Protein AF-A0A2N1MJB4-F1 (afdb_monomer)

Foldseek 3Di:
DDDDPDPPDDDDDPVRVVVVVVVVCCVVPVPDDPLVVLLVVLVVCVVVVNDPVRNCVVSVPPDPVCCVPRRVVSNVVVCVVVVVVVVVVVVVVVVVVVVVVVVVVVVD

Structure (mmCIF, N/CA/C/O backbone):
data_AF-A0A2N1MJB4-F1
#
_entry.id   AF-A0A2N1MJB4-F1
#
loop_
_atom_site.group_PDB
_atom_site.id
_atom_site.type_symbol
_atom_site.label_atom_id
_atom_site.label_alt_id
_atom_site.label_comp_id
_atom_site.label_asym_id
_atom_site.label_entity_id
_atom_site.label_seq_id
_atom_site.pdbx_PDB_ins_code
_atom_site.Cartn_x
_atom_site.Cartn_y
_atom_site.Cartn_z
_atom_site.occupancy
_atom_site.B_iso_or_equiv
_atom_site.auth_seq_id
_atom_site.auth_comp_id
_atom_site.auth_asym_id
_atom_site.auth_atom_id
_atom_site.pdbx_PDB_model_num
ATOM 1 N N . MET A 1 1 ? 9.923 5.387 -47.988 1.00 43.38 1 MET A N 1
ATOM 2 C CA . MET A 1 1 ? 10.627 5.551 -46.695 1.00 43.38 1 MET A CA 1
ATOM 3 C C . MET A 1 1 ? 9.587 5.621 -45.589 1.00 43.38 1 MET A C 1
ATOM 5 O O . MET A 1 1 ? 8.921 6.638 -45.467 1.00 43.38 1 MET A O 1
ATOM 9 N N . THR A 1 2 ? 9.395 4.552 -44.822 1.00 53.34 2 THR A N 1
ATOM 10 C CA . THR A 1 2 ? 8.521 4.549 -43.640 1.00 53.34 2 THR A CA 1
ATOM 11 C C . THR A 1 2 ? 9.378 4.803 -42.401 1.00 53.34 2 THR A C 1
ATOM 13 O O . THR A 1 2 ? 10.278 4.030 -42.081 1.00 53.34 2 THR A O 1
ATOM 16 N N . ARG A 1 3 ? 9.156 5.943 -41.737 1.00 57.22 3 ARG A N 1
ATOM 17 C CA . ARG A 1 3 ? 9.846 6.320 -40.496 1.00 57.22 3 ARG A CA 1
ATOM 18 C C . ARG A 1 3 ? 9.343 5.401 -39.377 1.00 57.22 3 ARG A C 1
ATOM 20 O O . ARG A 1 3 ? 8.165 5.437 -39.042 1.00 57.22 3 ARG A O 1
ATOM 27 N N . SER A 1 4 ? 10.224 4.566 -38.833 1.00 62.28 4 SER A N 1
ATOM 28 C CA . SER A 1 4 ? 9.945 3.771 -37.634 1.00 62.28 4 SER A CA 1
ATOM 29 C C . SER A 1 4 ? 9.867 4.710 -36.428 1.00 62.28 4 SER A C 1
ATOM 31 O O . SER A 1 4 ? 10.854 5.369 -36.091 1.00 62.28 4 SER A O 1
ATOM 33 N N . PHE A 1 5 ? 8.690 4.812 -35.808 1.00 62.88 5 PHE A N 1
ATOM 34 C CA . PHE A 1 5 ? 8.525 5.450 -34.505 1.00 62.88 5 PHE A CA 1
ATOM 35 C C . PHE A 1 5 ? 9.134 4.524 -33.454 1.00 62.88 5 PHE A C 1
ATOM 37 O O . PHE A 1 5 ? 8.479 3.626 -32.933 1.00 62.88 5 PHE A O 1
ATOM 44 N N . LYS A 1 6 ? 10.425 4.707 -33.184 1.00 66.88 6 LYS A N 1
ATOM 45 C CA . LYS A 1 6 ? 11.079 4.067 -32.049 1.00 66.88 6 LYS A CA 1
ATOM 46 C C . LYS A 1 6 ? 10.716 4.887 -30.819 1.00 66.88 6 LYS A C 1
ATOM 48 O O . LYS A 1 6 ? 11.082 6.061 -30.755 1.00 66.88 6 LYS A O 1
ATOM 53 N N . GLU A 1 7 ? 9.971 4.301 -29.885 1.00 68.69 7 GLU A N 1
ATOM 54 C CA . GLU A 1 7 ? 9.732 4.958 -28.601 1.00 68.69 7 GLU A CA 1
ATOM 55 C C . GLU A 1 7 ? 11.089 5.343 -27.994 1.00 68.69 7 GLU A C 1
ATOM 57 O O . GLU A 1 7 ? 12.019 4.527 -27.990 1.00 68.69 7 GLU A O 1
ATOM 62 N N . PRO A 1 8 ? 11.251 6.602 -27.558 1.00 71.19 8 PRO A N 1
ATOM 63 C CA . PRO A 1 8 ? 12.562 7.140 -27.212 1.00 71.19 8 PRO A CA 1
ATOM 64 C C . PRO A 1 8 ? 13.176 6.450 -25.987 1.00 71.19 8 PRO A C 1
ATOM 66 O O . PRO A 1 8 ? 14.387 6.545 -25.773 1.00 71.19 8 PRO A O 1
ATOM 69 N N . HIS A 1 9 ? 12.366 5.743 -25.192 1.00 77.44 9 HIS A N 1
ATOM 70 C CA . HIS A 1 9 ? 12.764 5.136 -23.930 1.00 77.44 9 HIS A CA 1
ATOM 71 C C . HIS A 1 9 ? 12.133 3.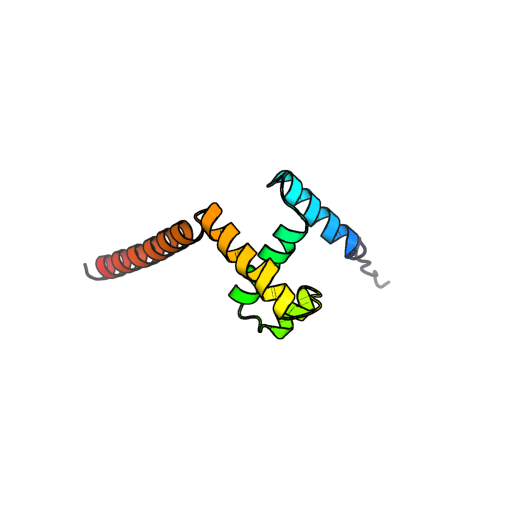752 -23.786 1.00 77.44 9 HIS A C 1
ATOM 73 O O . HIS A 1 9 ? 10.952 3.567 -24.063 1.00 77.44 9 HIS A O 1
ATOM 79 N N . SER A 1 10 ? 12.917 2.781 -23.324 1.00 82.00 10 SER A N 1
ATOM 80 C CA . SER A 1 10 ? 12.389 1.490 -22.887 1.00 82.00 10 SER A CA 1
ATOM 81 C C . SER A 1 10 ? 11.490 1.667 -21.654 1.00 82.00 10 SER A C 1
ATOM 83 O O . SER A 1 10 ? 11.774 2.549 -20.836 1.00 82.00 10 SER A O 1
ATOM 85 N N . PRO A 1 11 ? 10.454 0.825 -21.475 1.00 85.94 11 PRO A N 1
ATOM 86 C CA . PRO A 1 11 ? 9.632 0.838 -20.270 1.00 85.94 11 PRO A CA 1
ATOM 87 C C . PRO A 1 11 ? 10.492 0.779 -19.006 1.00 85.94 11 PRO A C 1
ATOM 89 O O . PRO A 1 11 ? 11.501 0.070 -18.961 1.00 85.94 11 PRO A O 1
ATOM 92 N N . ALA A 1 12 ? 10.093 1.524 -17.974 1.00 89.50 12 ALA A N 1
ATOM 93 C CA . ALA A 1 12 ? 10.768 1.469 -16.685 1.00 89.50 12 ALA A CA 1
ATOM 94 C C . ALA A 1 12 ? 10.708 0.040 -16.128 1.00 89.50 12 ALA A C 1
ATOM 96 O O . ALA A 1 12 ? 9.659 -0.608 -16.163 1.00 89.50 12 ALA A O 1
ATOM 97 N N . SER A 1 13 ? 11.830 -0.449 -15.599 1.00 89.94 13 SER A N 1
ATOM 98 C CA . SER A 1 13 ? 11.844 -1.755 -14.950 1.00 89.94 13 SER A CA 1
ATOM 99 C C . SER A 1 13 ? 11.056 -1.710 -13.639 1.00 89.94 13 SER A C 1
ATOM 101 O O . SER A 1 13 ? 10.881 -0.654 -13.020 1.00 89.94 13 SER A O 1
ATOM 103 N N . MET A 1 14 ? 10.618 -2.883 -13.178 1.00 84.19 14 MET A N 1
ATOM 104 C CA . MET A 1 14 ? 9.981 -3.030 -11.868 1.00 84.19 14 MET A CA 1
ATOM 105 C C . MET A 1 14 ? 10.865 -2.465 -10.745 1.00 84.19 14 MET A C 1
ATOM 107 O O . MET A 1 14 ? 10.360 -1.804 -9.838 1.00 84.19 14 MET A O 1
ATOM 111 N N . ASP A 1 15 ? 12.184 -2.660 -10.835 1.00 84.19 15 ASP A N 1
ATOM 112 C CA . ASP A 1 15 ? 13.151 -2.134 -9.870 1.00 84.19 15 ASP A CA 1
ATOM 113 C C . ASP A 1 15 ? 13.215 -0.606 -9.875 1.00 84.19 15 ASP A C 1
ATOM 115 O O . ASP A 1 15 ? 13.262 0.009 -8.808 1.00 84.19 15 ASP A O 1
ATOM 119 N N . THR A 1 16 ? 13.173 0.019 -11.056 1.00 89.25 16 THR A N 1
ATOM 120 C CA . THR A 1 16 ? 13.146 1.481 -11.187 1.00 89.25 16 THR A CA 1
ATOM 121 C C . THR A 1 16 ? 11.902 2.061 -10.519 1.00 89.25 16 THR A C 1
ATOM 123 O O . THR A 1 16 ? 12.012 2.969 -9.692 1.00 89.25 16 THR A O 1
ATOM 126 N N . ILE A 1 17 ? 10.730 1.489 -10.805 1.00 86.50 17 ILE A N 1
ATOM 127 C CA . ILE A 1 17 ? 9.457 1.927 -10.218 1.00 86.50 17 ILE A CA 1
ATOM 128 C C . ILE A 1 17 ? 9.472 1.727 -8.696 1.00 86.50 17 ILE A C 1
ATOM 130 O O . ILE A 1 17 ? 9.146 2.644 -7.939 1.00 86.50 17 ILE A O 1
ATOM 134 N N . ALA A 1 18 ? 9.916 0.558 -8.224 1.00 81.38 18 ALA A N 1
ATOM 135 C CA . ALA A 1 18 ? 10.045 0.278 -6.796 1.00 81.38 18 ALA A CA 1
ATOM 136 C C . ALA A 1 18 ? 11.030 1.237 -6.104 1.00 81.38 18 ALA A C 1
ATOM 138 O O . ALA A 1 18 ? 10.812 1.624 -4.953 1.00 81.38 18 ALA A O 1
ATOM 139 N N . GLY A 1 19 ? 12.102 1.632 -6.794 1.00 82.00 19 GLY A N 1
ATOM 140 C CA . GLY A 1 19 ? 13.064 2.629 -6.334 1.00 82.00 19 GLY A CA 1
ATOM 141 C C . GLY A 1 19 ? 12.426 4.001 -6.129 1.00 82.00 19 GLY A C 1
ATOM 142 O O . GLY A 1 19 ? 12.575 4.582 -5.054 1.00 82.00 19 GLY A O 1
ATOM 143 N N . TRP A 1 20 ? 11.664 4.494 -7.108 1.00 90.25 20 TRP A N 1
ATOM 144 C CA . TRP A 1 20 ? 10.948 5.771 -6.994 1.00 90.25 20 TRP A CA 1
ATOM 145 C C . TRP A 1 20 ? 9.947 5.770 -5.839 1.00 90.25 20 TRP A C 1
ATOM 147 O O . TRP A 1 20 ? 9.957 6.687 -5.017 1.00 90.25 20 TRP A O 1
ATOM 157 N N . ILE A 1 21 ? 9.151 4.706 -5.722 1.00 80.56 21 ILE A N 1
ATOM 158 C CA . ILE A 1 21 ? 8.168 4.546 -4.646 1.00 80.56 21 ILE A CA 1
ATOM 159 C C . ILE A 1 21 ? 8.852 4.571 -3.269 1.00 80.56 21 ILE A C 1
ATOM 161 O O . ILE A 1 21 ? 8.425 5.311 -2.382 1.00 80.56 21 ILE A O 1
ATOM 165 N N . LYS A 1 22 ? 9.948 3.819 -3.088 1.00 77.25 22 LYS A N 1
ATOM 166 C CA . LYS A 1 22 ? 10.724 3.819 -1.833 1.00 77.25 22 LYS A CA 1
ATOM 167 C C . LYS A 1 22 ? 11.300 5.197 -1.509 1.00 77.25 22 LYS A C 1
ATOM 169 O O . LYS A 1 22 ? 11.299 5.588 -0.344 1.00 77.25 22 LYS A O 1
ATOM 174 N N . SER A 1 23 ? 11.808 5.914 -2.510 1.00 82.19 23 SER A N 1
ATOM 175 C CA . SER A 1 23 ? 12.391 7.248 -2.325 1.00 82.19 23 SER A CA 1
ATOM 176 C C . SER A 1 23 ? 11.349 8.260 -1.861 1.00 82.19 23 SER A C 1
ATOM 178 O O . SER A 1 23 ? 11.577 8.940 -0.863 1.00 82.19 23 SER A O 1
ATOM 180 N N . ILE A 1 24 ? 10.184 8.304 -2.514 1.00 81.62 24 ILE A N 1
ATOM 181 C CA . ILE A 1 24 ? 9.073 9.178 -2.109 1.00 81.62 24 ILE A CA 1
ATOM 182 C C . ILE A 1 24 ? 8.635 8.860 -0.678 1.00 81.62 24 ILE A C 1
ATOM 184 O O . ILE A 1 24 ? 8.451 9.771 0.126 1.00 81.62 24 ILE A O 1
ATOM 188 N N . LEU A 1 25 ? 8.533 7.574 -0.335 1.00 72.62 25 LEU A N 1
ATOM 189 C CA . LEU A 1 25 ? 8.121 7.147 0.998 1.00 72.62 25 LEU A CA 1
ATOM 190 C C . LEU A 1 25 ? 9.123 7.549 2.090 1.00 72.62 25 LEU A C 1
ATOM 192 O O . LEU A 1 25 ? 8.723 7.980 3.165 1.00 72.62 25 LEU A O 1
ATOM 196 N N . LYS A 1 26 ? 10.429 7.435 1.824 1.00 75.19 26 LYS A N 1
ATOM 197 C CA . LYS A 1 26 ? 11.468 7.885 2.766 1.00 75.19 26 LYS A CA 1
ATOM 198 C C . LYS A 1 26 ? 11.431 9.392 2.988 1.00 75.19 26 LYS A C 1
ATOM 200 O O . LYS A 1 26 ? 11.701 9.836 4.098 1.00 75.19 26 LYS A O 1
ATOM 205 N N . ILE A 1 27 ? 11.125 10.159 1.942 1.00 81.12 27 ILE A N 1
ATOM 206 C CA . ILE A 1 27 ? 10.997 11.616 2.037 1.00 81.12 27 ILE A CA 1
ATOM 207 C C . ILE A 1 27 ? 9.773 11.976 2.882 1.00 81.12 27 ILE A C 1
ATOM 209 O O . ILE A 1 27 ? 9.877 12.799 3.786 1.00 81.12 27 ILE A O 1
ATOM 213 N N . SER A 1 28 ? 8.624 11.350 2.616 1.00 75.31 28 SER A N 1
ATOM 214 C CA . SER A 1 28 ? 7.376 11.655 3.323 1.00 75.31 28 SER A CA 1
ATOM 215 C C . SER A 1 28 ? 7.337 11.102 4.747 1.00 75.31 28 SER A C 1
ATOM 217 O O . SER A 1 28 ? 6.686 11.675 5.619 1.00 75.31 28 SER A O 1
ATOM 219 N N . SER A 1 29 ? 8.028 9.991 5.004 1.00 73.69 29 SER A N 1
ATOM 220 C CA . SER A 1 29 ? 8.072 9.339 6.308 1.00 73.69 29 SER A CA 1
ATOM 221 C C . SER A 1 29 ? 9.398 8.584 6.500 1.00 73.69 29 SER A C 1
ATOM 223 O O . SER A 1 29 ? 9.494 7.388 6.211 1.00 73.69 29 SER A O 1
ATOM 225 N N . PRO A 1 30 ? 10.438 9.251 7.038 1.00 76.88 30 PRO A N 1
ATOM 226 C CA . PRO A 1 30 ? 11.768 8.660 7.220 1.00 76.88 30 PRO A CA 1
ATOM 227 C C . PRO A 1 30 ? 11.799 7.405 8.107 1.00 76.88 30 PRO A C 1
ATOM 229 O O . PRO A 1 30 ? 12.705 6.585 7.985 1.00 76.88 30 PRO A O 1
ATOM 232 N N . GLY A 1 31 ? 10.811 7.247 8.995 1.00 78.06 31 GLY A N 1
ATOM 233 C CA . GLY A 1 31 ? 10.656 6.074 9.861 1.00 78.06 31 GLY A CA 1
ATOM 234 C C . GLY A 1 31 ? 9.833 4.936 9.251 1.00 78.06 31 GLY A C 1
ATOM 235 O O . GLY A 1 31 ? 9.616 3.927 9.920 1.00 78.06 31 GLY A O 1
ATOM 236 N N . SER A 1 32 ? 9.339 5.095 8.021 1.00 74.25 32 SER A N 1
ATOM 237 C CA . SER A 1 32 ? 8.474 4.105 7.390 1.00 74.25 32 SER A CA 1
ATOM 238 C C . SER A 1 32 ? 9.252 2.867 6.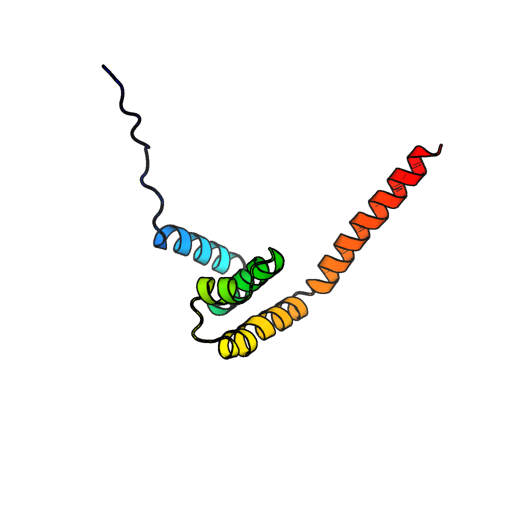957 1.00 74.25 32 SER A C 1
ATOM 240 O O . SER A 1 32 ? 10.368 2.930 6.432 1.00 74.25 32 SER A O 1
ATOM 242 N N . THR A 1 33 ? 8.645 1.710 7.181 1.00 75.81 33 THR A N 1
ATOM 243 C CA . THR A 1 33 ? 9.226 0.401 6.901 1.00 75.81 33 THR A CA 1
ATOM 244 C C . THR A 1 33 ? 8.577 -0.240 5.675 1.00 75.81 33 THR A C 1
ATOM 246 O O . THR A 1 33 ? 7.460 0.086 5.274 1.00 75.81 33 THR A O 1
ATOM 249 N N . ALA A 1 34 ? 9.232 -1.253 5.101 1.00 74.06 34 ALA A N 1
ATOM 250 C CA . ALA A 1 34 ? 8.631 -2.064 4.037 1.00 74.06 34 ALA A CA 1
ATOM 251 C C . ALA A 1 34 ? 7.301 -2.721 4.465 1.00 74.06 34 ALA A C 1
ATOM 253 O O . ALA A 1 34 ? 6.446 -3.011 3.627 1.00 74.06 34 ALA A O 1
ATOM 254 N N . LYS A 1 35 ? 7.114 -2.949 5.773 1.00 75.69 35 LYS A N 1
ATOM 255 C CA . LYS A 1 35 ? 5.869 -3.475 6.333 1.00 75.69 35 LYS A CA 1
ATOM 256 C C . LYS A 1 35 ? 4.733 -2.460 6.205 1.00 75.69 35 LYS A C 1
ATOM 258 O O . LYS A 1 35 ? 3.644 -2.855 5.803 1.00 75.69 35 LYS A O 1
ATOM 263 N N . ASP A 1 36 ? 4.991 -1.183 6.472 1.00 73.50 36 ASP A N 1
ATOM 264 C CA . ASP A 1 36 ? 3.977 -0.122 6.404 1.00 73.50 36 ASP A CA 1
ATOM 265 C C . ASP A 1 36 ? 3.447 0.062 4.975 1.00 73.50 36 ASP A C 1
ATOM 267 O O . ASP A 1 36 ? 2.243 0.213 4.772 1.00 73.50 36 ASP A O 1
ATOM 271 N N . MET A 1 37 ? 4.310 -0.077 3.961 1.00 75.81 37 MET A N 1
ATOM 272 C CA . MET A 1 37 ? 3.865 -0.078 2.560 1.00 75.81 37 MET A CA 1
ATOM 273 C C . MET A 1 37 ? 2.937 -1.246 2.234 1.00 75.81 37 MET A C 1
ATOM 275 O O . MET A 1 37 ? 1.925 -1.063 1.564 1.00 75.81 37 MET A O 1
ATOM 279 N N . ARG A 1 38 ? 3.266 -2.455 2.703 1.00 77.06 38 ARG A N 1
ATOM 280 C CA . ARG A 1 38 ? 2.428 -3.643 2.478 1.00 77.06 38 ARG A CA 1
ATOM 281 C C . ARG A 1 38 ? 1.071 -3.514 3.169 1.00 77.06 38 ARG A C 1
ATOM 283 O O . ARG A 1 38 ? 0.063 -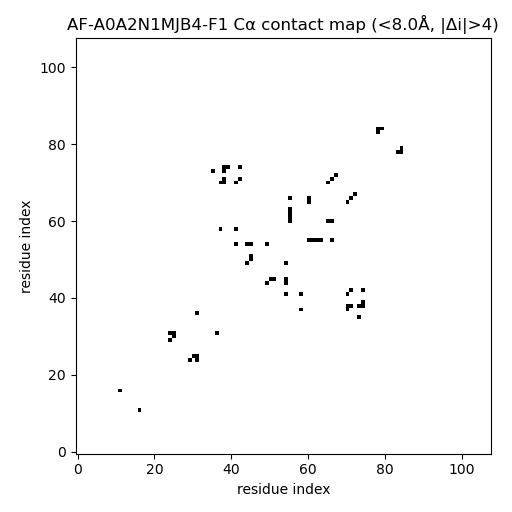3.930 2.612 1.00 77.06 38 ARG A O 1
ATOM 290 N N . VAL A 1 39 ? 1.053 -2.916 4.360 1.00 76.88 39 VAL A N 1
ATOM 291 C CA . VAL A 1 39 ? -0.165 -2.570 5.107 1.00 76.88 39 VAL A CA 1
ATOM 292 C C . VAL A 1 39 ? -1.036 -1.604 4.292 1.00 76.88 39 VAL A C 1
ATOM 294 O O . VAL A 1 39 ? -2.211 -1.889 4.070 1.00 76.88 39 VAL A O 1
ATOM 297 N N . LEU A 1 40 ? -0.461 -0.507 3.790 1.00 75.88 40 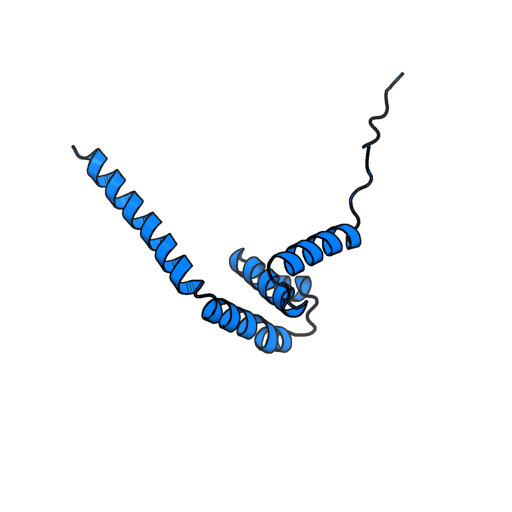LEU A N 1
ATOM 298 C CA . LEU A 1 40 ? -1.178 0.491 2.987 1.00 75.88 40 LEU A CA 1
ATOM 299 C C . LEU A 1 40 ? -1.687 -0.068 1.654 1.00 75.88 40 LEU A C 1
ATOM 301 O O . LEU A 1 40 ? -2.852 0.124 1.317 1.00 75.88 40 LEU A O 1
ATOM 305 N N . ALA A 1 41 ? -0.850 -0.795 0.913 1.00 78.19 41 ALA A N 1
ATOM 306 C CA . ALA A 1 41 ? -1.237 -1.395 -0.364 1.00 78.19 41 ALA A CA 1
ATOM 307 C C . ALA A 1 41 ? -2.445 -2.331 -0.205 1.00 78.19 41 ALA A C 1
ATOM 309 O O . ALA A 1 41 ? -3.391 -2.278 -0.988 1.00 78.19 41 ALA A O 1
ATOM 310 N N . ALA A 1 42 ? -2.449 -3.142 0.851 1.00 78.56 42 ALA A N 1
ATOM 311 C CA . ALA A 1 42 ? -3.556 -4.037 1.144 1.00 78.56 42 ALA A CA 1
ATOM 312 C C . ALA A 1 42 ? -4.821 -3.314 1.602 1.00 78.56 42 ALA A C 1
ATOM 314 O O . ALA A 1 42 ? -5.922 -3.743 1.260 1.00 78.56 42 ALA A O 1
ATOM 315 N N . PHE A 1 43 ? -4.684 -2.225 2.362 1.00 77.00 43 PHE A N 1
ATOM 316 C CA . PHE A 1 43 ? -5.811 -1.361 2.708 1.00 77.00 43 PHE A CA 1
ATOM 317 C C . PHE A 1 43 ? -6.476 -0.794 1.452 1.00 77.00 43 PHE A C 1
ATOM 319 O O . PHE A 1 43 ? -7.682 -0.947 1.280 1.00 77.00 43 PHE A O 1
ATOM 326 N N . PHE A 1 44 ? -5.693 -0.214 0.540 1.00 78.31 44 PHE A N 1
ATOM 327 C CA . PHE A 1 44 ? -6.231 0.342 -0.701 1.00 78.31 44 PHE A CA 1
ATOM 328 C C . PHE A 1 44 ? -6.843 -0.725 -1.608 1.00 78.31 44 PHE A C 1
ATOM 330 O O . PHE A 1 44 ? -7.919 -0.499 -2.154 1.00 78.31 44 PHE A O 1
ATOM 337 N N . ALA A 1 45 ? -6.218 -1.900 -1.724 1.00 80.12 45 ALA A N 1
ATOM 338 C CA . ALA A 1 45 ? -6.778 -3.008 -2.494 1.00 80.12 45 ALA A CA 1
ATOM 339 C C . ALA A 1 45 ? -8.145 -3.452 -1.944 1.00 80.12 45 ALA A C 1
ATOM 341 O O . ALA A 1 45 ? -9.090 -3.611 -2.712 1.00 80.12 45 ALA A O 1
ATOM 342 N N . GLN A 1 46 ? -8.286 -3.584 -0.621 1.00 78.75 46 GLN A N 1
ATOM 343 C CA . GLN A 1 46 ? -9.577 -3.905 0.000 1.00 78.75 46 GLN A CA 1
ATOM 344 C C . GLN A 1 46 ? -10.612 -2.797 -0.184 1.00 78.75 46 GLN A C 1
ATOM 346 O O . GLN A 1 46 ? -11.760 -3.100 -0.495 1.00 78.75 46 GLN A O 1
ATOM 351 N N . ASN A 1 47 ? -10.223 -1.527 -0.034 1.00 74.12 47 ASN A N 1
ATOM 352 C CA . ASN A 1 47 ? -11.131 -0.400 -0.272 1.00 74.12 47 ASN A CA 1
ATOM 353 C C . ASN A 1 47 ? -11.608 -0.337 -1.727 1.00 74.12 47 ASN A C 1
ATOM 355 O O . ASN A 1 47 ? -12.728 0.090 -1.981 1.00 74.12 47 ASN A O 1
ATOM 359 N N . ALA A 1 48 ? -10.789 -0.796 -2.674 1.00 76.94 48 ALA A N 1
ATOM 360 C CA . ALA A 1 48 ? -11.169 -0.950 -4.075 1.00 76.94 48 ALA A CA 1
ATOM 361 C C . ALA A 1 48 ? -12.033 -2.203 -4.343 1.00 76.94 48 ALA A C 1
ATOM 363 O O . ALA A 1 48 ? -12.333 -2.504 -5.495 1.00 76.94 48 ALA A O 1
ATOM 364 N N . GLY A 1 49 ? -12.420 -2.951 -3.303 1.00 79.69 49 GLY A N 1
ATOM 365 C CA . GLY A 1 49 ? -13.261 -4.142 -3.413 1.00 79.69 49 GLY A CA 1
ATOM 366 C C . GLY A 1 49 ? -12.508 -5.422 -3.781 1.00 79.69 49 GLY A C 1
ATOM 367 O O . GLY A 1 49 ? -13.143 -6.412 -4.144 1.00 79.69 49 GLY A O 1
ATOM 368 N N . ALA A 1 50 ? -11.172 -5.443 -3.702 1.00 82.81 50 ALA A N 1
ATOM 369 C CA . ALA A 1 50 ? -10.418 -6.661 -3.974 1.00 82.81 50 ALA A CA 1
ATOM 370 C C . ALA A 1 50 ? -10.752 -7.749 -2.942 1.00 82.81 50 ALA A C 1
ATOM 372 O O . ALA A 1 50 ? -1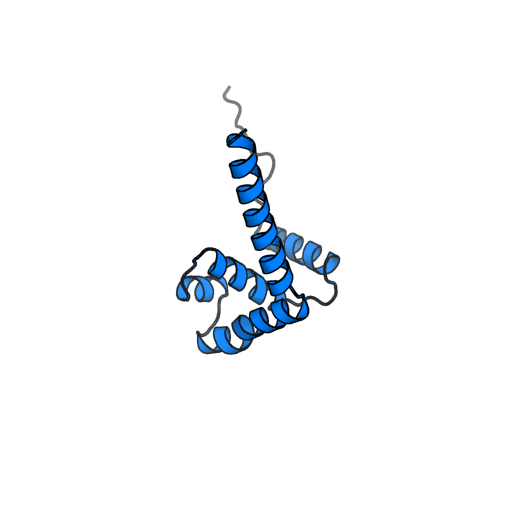0.678 -7.531 -1.730 1.00 82.81 50 ALA A O 1
ATOM 373 N N . GLY A 1 51 ? -11.078 -8.944 -3.439 1.00 82.19 51 GLY A N 1
ATOM 374 C CA . GLY A 1 51 ? -11.288 -1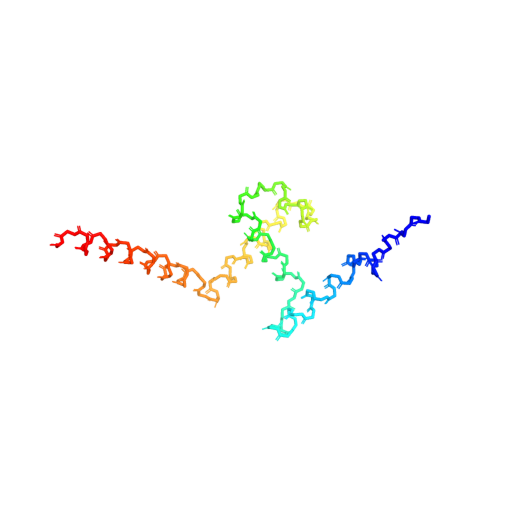0.118 -2.602 1.00 82.19 51 GLY A CA 1
ATOM 375 C C . GLY A 1 51 ? -10.027 -10.504 -1.827 1.00 82.19 51 GLY A C 1
ATOM 376 O O . GLY A 1 51 ? -8.901 -10.202 -2.229 1.00 82.19 51 GLY A O 1
ATOM 377 N N . LEU A 1 52 ? -10.220 -11.211 -0.713 1.00 82.12 52 LEU A N 1
ATOM 378 C CA . LEU A 1 52 ? -9.135 -11.602 0.186 1.00 82.12 52 LEU A CA 1
ATOM 379 C C . LEU A 1 52 ? -8.029 -12.385 -0.536 1.00 82.12 52 LEU A C 1
ATOM 381 O O . LEU A 1 52 ? -6.859 -12.079 -0.343 1.00 82.12 52 LEU A O 1
ATOM 385 N N . GLU A 1 53 ? -8.373 -13.336 -1.409 1.00 82.88 53 GLU A N 1
ATOM 386 C CA . GLU A 1 53 ? -7.373 -14.089 -2.180 1.00 82.88 53 GLU A CA 1
ATOM 387 C C . GLU A 1 53 ? -6.502 -13.194 -3.066 1.00 82.88 53 GLU A C 1
ATOM 389 O O . GLU A 1 53 ? -5.281 -13.341 -3.073 1.00 82.88 53 GLU A O 1
ATOM 394 N N . THR A 1 54 ? -7.101 -12.214 -3.747 1.00 83.06 54 THR A N 1
ATOM 395 C CA . THR A 1 54 ? -6.370 -11.234 -4.562 1.00 83.06 54 THR A CA 1
ATOM 396 C C . THR A 1 54 ? -5.396 -10.434 -3.707 1.00 83.06 54 THR A C 1
ATOM 398 O O . THR A 1 54 ? -4.250 -10.216 -4.093 1.00 83.06 54 THR A O 1
ATOM 401 N N . VAL A 1 55 ? -5.826 -10.026 -2.514 1.00 81.62 55 VAL A N 1
ATOM 402 C CA . VAL A 1 55 ? -5.004 -9.274 -1.561 1.00 81.62 55 VAL A CA 1
ATOM 403 C C . VAL A 1 55 ? -3.836 -10.124 -1.038 1.00 81.62 55 VAL A C 1
ATOM 405 O O . VAL A 1 55 ? -2.709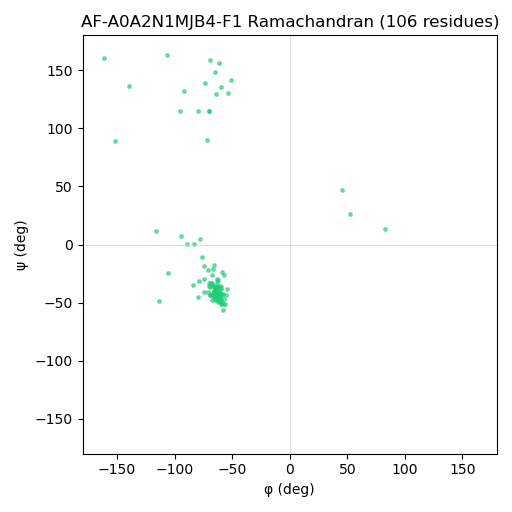 -9.629 -0.967 1.00 81.62 55 VAL A O 1
ATOM 408 N N . LEU A 1 56 ? -4.061 -11.413 -0.754 1.00 82.50 56 LEU A N 1
ATOM 409 C CA . LEU A 1 56 ? -2.998 -12.352 -0.375 1.00 82.50 56 LEU A CA 1
ATOM 410 C C . LEU A 1 56 ? -1.983 -12.571 -1.508 1.00 82.50 56 LEU A C 1
ATOM 412 O O . LEU A 1 56 ? -0.775 -12.548 -1.252 1.00 82.50 56 LEU A O 1
ATOM 416 N N . ALA A 1 57 ? -2.464 -12.734 -2.744 1.00 80.19 57 ALA A N 1
ATOM 417 C CA . ALA A 1 57 ? -1.628 -12.923 -3.926 1.00 80.19 57 ALA A CA 1
ATOM 418 C C . ALA A 1 57 ? -0.773 -11.681 -4.226 1.00 80.19 57 ALA A C 1
ATOM 420 O O . ALA A 1 57 ? 0.439 -11.794 -4.406 1.00 80.19 57 ALA A O 1
ATOM 421 N N . LEU A 1 58 ? -1.374 -10.485 -4.193 1.00 76.12 58 LEU A N 1
ATOM 422 C CA . LEU A 1 58 ? -0.668 -9.212 -4.384 1.00 76.12 58 LEU A CA 1
ATOM 423 C C . LEU A 1 58 ? 0.384 -8.964 -3.295 1.00 76.12 58 LEU A C 1
ATOM 425 O O . LEU A 1 58 ? 1.468 -8.450 -3.573 1.00 76.12 58 LEU A O 1
ATOM 429 N N . GLY A 1 59 ? 0.075 -9.334 -2.051 1.00 75.50 59 GLY A N 1
ATOM 430 C CA . GLY A 1 59 ? 0.989 -9.201 -0.917 1.00 75.50 59 GLY A CA 1
ATOM 431 C C . GLY A 1 59 ? 2.102 -10.252 -0.873 1.00 75.50 59 GLY A C 1
ATOM 432 O O . GLY A 1 59 ? 3.028 -10.104 -0.068 1.00 75.50 59 GLY A O 1
ATOM 433 N N . ASN A 1 60 ? 2.022 -11.294 -1.711 1.00 78.38 60 ASN A N 1
ATOM 434 C CA . ASN A 1 60 ? 2.825 -12.516 -1.623 1.00 78.38 60 ASN A CA 1
ATOM 435 C C . ASN A 1 60 ? 2.884 -13.058 -0.183 1.00 78.38 60 ASN A C 1
ATOM 437 O O . ASN A 1 60 ? 3.956 -13.316 0.378 1.00 78.38 60 ASN A O 1
ATOM 441 N N . TRP A 1 61 ? 1.725 -13.133 0.471 1.00 81.69 61 TRP A N 1
ATOM 442 C CA . TRP A 1 61 ? 1.645 -13.580 1.856 1.00 81.69 61 TRP A CA 1
ATOM 443 C C . TRP A 1 61 ? 1.410 -15.079 1.937 1.00 81.69 61 TRP A C 1
ATOM 445 O O . TRP A 1 61 ? 0.519 -15.623 1.297 1.00 81.69 61 TRP A O 1
ATOM 455 N N . SER A 1 62 ? 2.201 -15.738 2.782 1.00 68.94 62 SER A N 1
ATOM 456 C CA . SER A 1 62 ? 2.217 -17.194 2.915 1.00 68.94 62 SER A CA 1
ATOM 457 C C . SER A 1 62 ? 0.932 -17.789 3.493 1.00 68.94 62 SER A C 1
ATOM 459 O O . SER A 1 62 ? 0.683 -18.976 3.305 1.00 68.94 62 SER A O 1
ATOM 461 N N . SER A 1 63 ? 0.118 -17.007 4.211 1.00 75.88 63 SER A N 1
ATOM 462 C CA . SER A 1 63 ? -1.173 -17.470 4.721 1.00 75.88 63 SER A CA 1
ATOM 463 C C . SER A 1 63 ? -2.118 -16.329 5.101 1.00 75.88 63 SER A C 1
ATOM 465 O O . SER A 1 63 ? -1.704 -15.212 5.432 1.00 75.88 63 SER A O 1
ATOM 467 N N . ASN A 1 64 ? -3.408 -16.666 5.178 1.00 79.50 64 ASN A N 1
ATOM 468 C CA . ASN A 1 64 ? -4.440 -15.783 5.713 1.00 79.50 64 ASN A CA 1
ATOM 469 C C . ASN A 1 64 ? -4.171 -15.376 7.181 1.00 79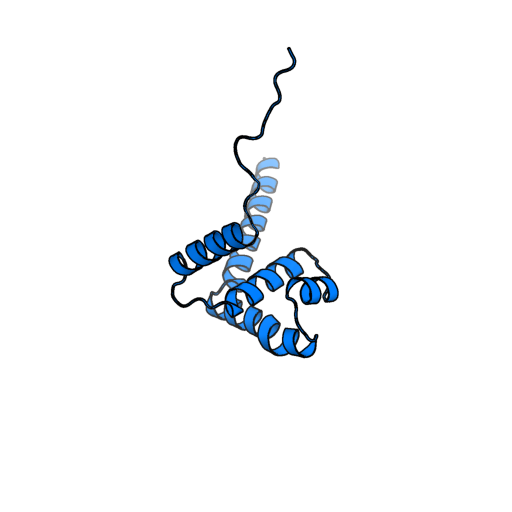.50 64 ASN A C 1
ATOM 471 O O . ASN A 1 64 ? -4.386 -14.235 7.586 1.00 79.50 64 ASN A O 1
ATOM 475 N N . SER A 1 65 ? -3.623 -16.287 7.994 1.00 80.19 65 SER A N 1
ATOM 476 C CA . SER A 1 65 ? -3.310 -15.998 9.400 1.00 80.19 65 SER A CA 1
ATOM 477 C C . SER A 1 65 ? -2.202 -14.949 9.561 1.00 80.19 65 SER A C 1
ATOM 479 O O . SER A 1 65 ? -2.286 -14.099 10.452 1.00 80.19 65 SER A O 1
ATOM 481 N N . VAL A 1 66 ? -1.192 -14.956 8.681 1.00 76.19 66 VAL A N 1
ATOM 482 C CA . VAL A 1 66 ? -0.135 -13.932 8.636 1.00 76.19 66 VAL A CA 1
ATOM 483 C C . VAL A 1 66 ? -0.721 -12.578 8.244 1.00 76.19 66 VAL A C 1
ATOM 485 O O . VAL A 1 66 ? -0.417 -11.567 8.886 1.00 76.19 66 VAL A O 1
ATOM 488 N N . TYR A 1 67 ? -1.599 -12.565 7.243 1.00 78.19 67 TYR A N 1
ATOM 489 C CA . TYR A 1 67 ? -2.293 -11.362 6.807 1.00 78.19 67 TYR A CA 1
ATOM 490 C C . TYR A 1 67 ? -3.111 -10.710 7.935 1.00 78.19 67 TYR A C 1
ATOM 492 O O . TYR A 1 67 ? -2.851 -9.560 8.311 1.00 78.19 67 TYR A O 1
ATOM 500 N N . HIS A 1 68 ? -4.030 -11.460 8.546 1.00 78.31 68 HIS A N 1
ATOM 501 C CA . HIS A 1 68 ? -4.865 -10.960 9.640 1.00 78.31 68 HIS A CA 1
ATOM 502 C C . HIS A 1 68 ? -4.028 -10.428 10.814 1.00 78.31 68 HIS A C 1
ATOM 504 O O . HIS A 1 68 ? -4.264 -9.323 11.315 1.00 78.31 68 HIS A O 1
ATOM 510 N N . ARG A 1 69 ? -3.017 -11.195 11.245 1.00 73.56 69 ARG A N 1
ATOM 511 C CA . ARG A 1 69 ? -2.231 -10.885 12.447 1.00 73.56 69 ARG A CA 1
ATOM 512 C C . ARG A 1 69 ? -1.353 -9.650 12.284 1.00 73.56 69 ARG A C 1
ATOM 514 O O . ARG A 1 69 ? -1.248 -8.854 13.219 1.00 73.56 69 ARG A O 1
ATOM 521 N N . PHE A 1 70 ? -0.688 -9.511 11.141 1.00 70.31 70 PHE A N 1
ATOM 522 C CA . PHE A 1 70 ? 0.364 -8.507 10.975 1.00 70.31 70 PHE A CA 1
ATOM 523 C C . PHE A 1 70 ? -0.044 -7.314 10.123 1.00 70.31 70 PHE A C 1
ATOM 525 O O . PHE A 1 70 ? 0.547 -6.246 10.299 1.00 70.31 70 PHE A O 1
ATOM 532 N N . TYR A 1 71 ? -1.031 -7.483 9.243 1.00 70.69 71 TYR A N 1
ATOM 533 C CA . TYR A 1 71 ? -1.370 -6.484 8.239 1.00 70.69 71 TYR A CA 1
ATOM 534 C C . TYR A 1 71 ? -2.748 -5.880 8.484 1.00 70.69 71 TYR A C 1
ATOM 536 O O . TYR A 1 71 ? -2.818 -4.666 8.609 1.00 70.69 71 TYR A O 1
ATOM 544 N N . GLN A 1 72 ? -3.806 -6.660 8.723 1.00 74.12 72 GLN A N 1
ATOM 545 C CA . GLN A 1 72 ? -5.115 -6.068 9.051 1.00 74.12 72 GLN A CA 1
ATOM 546 C C . GLN A 1 72 ? -5.102 -5.333 10.402 1.00 74.12 72 GLN A C 1
ATOM 548 O O . GLN A 1 72 ? -5.578 -4.202 10.514 1.00 74.12 72 GLN A O 1
ATOM 553 N N . ARG A 1 73 ? -4.477 -5.926 11.429 1.00 72.06 73 ARG A N 1
ATOM 554 C CA . ARG A 1 73 ? -4.250 -5.230 12.708 1.00 72.06 73 ARG A CA 1
ATOM 555 C C . ARG A 1 73 ? -3.347 -4.002 12.541 1.00 72.06 73 ARG A C 1
ATOM 557 O O . ARG A 1 73 ? -3.564 -2.998 13.209 1.00 72.06 73 ARG A O 1
ATOM 564 N N . GLY A 1 74 ? -2.355 -4.081 11.652 1.00 67.38 74 GLY A N 1
ATOM 565 C CA . GLY A 1 74 ? -1.467 -2.964 11.325 1.00 67.38 74 GLY A CA 1
ATOM 566 C C . GLY A 1 74 ? -2.211 -1.796 10.679 1.00 67.38 74 GLY A C 1
ATOM 567 O O . GLY A 1 74 ? -2.005 -0.660 11.090 1.00 67.38 74 GLY A O 1
ATOM 568 N N . ILE A 1 75 ? -3.129 -2.084 9.747 1.00 67.44 75 ILE A N 1
ATOM 569 C CA . ILE A 1 75 ? -4.006 -1.094 9.106 1.00 67.44 75 ILE A CA 1
ATOM 570 C C . ILE A 1 75 ? -4.818 -0.371 10.179 1.00 67.44 75 ILE A C 1
ATOM 572 O O . ILE A 1 75 ? -4.788 0.854 10.245 1.00 67.44 75 ILE A O 1
ATOM 576 N N . LYS A 1 76 ? -5.485 -1.125 11.062 1.00 68.44 76 LYS A N 1
ATOM 577 C CA . LYS A 1 76 ? -6.293 -0.555 12.146 1.00 68.44 76 LYS A CA 1
ATOM 578 C C . LYS A 1 76 ? -5.474 0.388 13.037 1.00 68.44 76 LYS A C 1
ATOM 580 O O . LYS A 1 76 ? -5.860 1.537 13.214 1.00 68.44 76 LYS A O 1
ATOM 585 N N . LEU A 1 77 ? -4.314 -0.062 13.520 1.00 67.88 77 LEU A N 1
ATOM 586 C CA . LEU A 1 77 ? -3.443 0.745 14.385 1.00 67.88 77 LEU A CA 1
ATOM 587 C C . LEU A 1 77 ? -2.880 1.986 13.674 1.00 67.88 77 LEU A C 1
ATOM 589 O O . LEU A 1 77 ? -2.741 3.040 14.289 1.00 67.88 77 LEU A O 1
ATOM 593 N N . MET A 1 78 ? -2.546 1.874 12.387 1.00 67.69 78 MET A N 1
ATOM 594 C CA . MET A 1 78 ? -2.074 3.000 11.580 1.00 67.69 78 MET A CA 1
ATOM 595 C C . MET A 1 78 ? -3.178 4.049 11.384 1.00 67.69 78 MET A C 1
ATOM 597 O O . MET A 1 78 ? -2.913 5.241 11.534 1.00 67.69 78 MET A O 1
ATOM 601 N N . LEU A 1 79 ? -4.403 3.623 11.068 1.00 65.12 79 LEU A N 1
ATOM 602 C CA . LEU A 1 79 ? -5.551 4.521 10.906 1.00 65.12 79 LEU A CA 1
ATOM 603 C C . LEU A 1 79 ? -5.911 5.222 12.222 1.00 65.12 79 LEU A C 1
ATOM 605 O O . LEU A 1 79 ? -6.143 6.430 12.219 1.00 65.12 79 LEU A O 1
ATOM 609 N N . GLU A 1 80 ? -5.898 4.485 13.337 1.00 67.69 80 GLU A N 1
ATOM 610 C CA . GLU A 1 80 ? -6.112 5.025 14.686 1.00 67.69 80 GLU A CA 1
ATOM 611 C C . GLU A 1 80 ? -5.038 6.058 15.052 1.00 67.69 80 GLU A C 1
ATOM 613 O O . GLU A 1 80 ? -5.364 7.161 15.490 1.00 67.69 80 GLU A O 1
ATOM 618 N N . ARG A 1 81 ? -3.756 5.746 14.813 1.00 65.69 81 ARG A N 1
ATOM 619 C CA . ARG A 1 81 ? -2.634 6.653 15.105 1.00 65.69 81 ARG A CA 1
ATOM 620 C C . ARG A 1 81 ? -2.701 7.954 14.308 1.00 65.69 81 ARG A C 1
ATOM 622 O O . ARG A 1 81 ? -2.333 9.000 14.832 1.00 65.69 81 ARG A O 1
ATOM 629 N N . ASN A 1 82 ? -3.135 7.883 13.054 1.00 63.41 82 ASN A N 1
ATOM 630 C CA . ASN A 1 82 ? -3.169 9.030 12.150 1.00 63.41 82 ASN A CA 1
ATOM 631 C C . ASN A 1 82 ? -4.528 9.751 12.135 1.00 63.41 82 ASN A C 1
ATOM 633 O O . ASN A 1 82 ? -4.721 10.623 11.295 1.00 63.41 82 ASN A O 1
ATOM 637 N N . GLN A 1 83 ? -5.475 9.387 13.017 1.00 65.75 83 GLN A N 1
ATOM 638 C CA . GLN A 1 83 ? -6.822 9.984 13.076 1.00 65.75 83 GLN A CA 1
ATOM 639 C C . GLN A 1 83 ? -7.560 9.974 11.721 1.00 65.75 83 GLN A C 1
ATOM 641 O O . GLN A 1 83 ? -8.444 10.790 11.455 1.00 65.75 83 GLN A O 1
ATOM 646 N N . VAL A 1 84 ? -7.212 9.029 10.844 1.00 61.59 84 VAL A N 1
ATOM 647 C CA . VAL A 1 84 ? -7.719 8.993 9.466 1.00 61.59 84 VAL A CA 1
ATOM 648 C C . VAL A 1 84 ? -9.217 8.714 9.462 1.00 61.59 84 VAL A C 1
ATOM 650 O O . VAL A 1 84 ? -9.944 9.298 8.672 1.00 61.59 84 VAL A O 1
ATOM 653 N N . SER A 1 85 ? -9.703 7.889 10.393 1.00 61.41 85 SER A N 1
ATOM 654 C CA . SER A 1 85 ? -11.135 7.616 10.536 1.00 61.41 85 SER A CA 1
ATOM 655 C C . SER A 1 85 ? -11.939 8.878 10.859 1.00 61.41 85 SER A C 1
ATOM 657 O O . SER A 1 85 ? -12.998 9.081 10.279 1.00 61.41 85 SER A O 1
ATOM 659 N N . SER A 1 86 ? -11.441 9.750 11.743 1.00 64.81 86 SER A N 1
ATOM 660 C CA . SER A 1 86 ? -12.105 11.024 12.053 1.00 64.81 86 SER A CA 1
ATOM 661 C C . SER A 1 86 ? -12.047 12.010 10.889 1.00 64.81 86 SER A C 1
ATOM 663 O O . SER A 1 86 ? -13.037 12.687 10.648 1.00 64.81 86 SER A O 1
ATOM 665 N N . LEU A 1 87 ? -10.940 12.037 10.138 1.00 63.75 87 LEU A N 1
ATOM 666 C CA . LEU A 1 87 ? -10.792 12.848 8.922 1.00 63.75 87 LEU A CA 1
ATOM 667 C C . LEU A 1 87 ? -11.743 12.399 7.802 1.00 63.75 87 LEU A C 1
ATOM 669 O O . LEU A 1 87 ? -12.407 13.223 7.186 1.00 63.75 87 LEU A O 1
ATOM 673 N N . ILE A 1 88 ? -11.868 11.091 7.566 1.00 66.94 88 ILE A N 1
ATOM 674 C CA . ILE A 1 88 ? -12.813 10.547 6.579 1.00 66.94 88 ILE A CA 1
ATOM 675 C C . ILE A 1 88 ? -14.254 10.868 6.986 1.00 66.94 88 ILE A C 1
ATOM 677 O O . ILE A 1 88 ? -15.049 11.269 6.142 1.00 66.94 88 ILE A O 1
ATOM 681 N N . LEU A 1 89 ? -14.596 10.718 8.271 1.00 65.88 89 LEU A N 1
ATOM 682 C CA . LEU A 1 89 ? -15.931 11.054 8.772 1.00 65.88 89 LEU A CA 1
ATOM 683 C C . LEU A 1 89 ? -16.230 12.555 8.672 1.00 65.88 89 LEU A C 1
ATOM 685 O O . LEU A 1 89 ? -17.369 12.910 8.380 1.00 65.88 89 LEU A O 1
ATOM 689 N N . SER A 1 90 ? -15.245 13.435 8.883 1.00 70.06 90 SER A N 1
ATOM 690 C CA . SER A 1 90 ? -15.437 14.876 8.690 1.00 70.06 90 SER A CA 1
ATOM 691 C C . SER A 1 90 ? -15.605 15.247 7.217 1.00 70.06 90 SER A C 1
ATOM 693 O O . SER A 1 90 ? -16.516 16.000 6.898 1.00 70.06 90 SER A O 1
ATOM 695 N N . GLU A 1 91 ? -14.802 14.678 6.316 1.00 70.88 91 GLU A N 1
ATOM 696 C CA . GLU A 1 91 ? -14.909 14.917 4.865 1.00 70.88 91 GLU A CA 1
ATOM 697 C C . GLU A 1 91 ? -16.236 14.393 4.293 1.00 70.88 91 GLU A C 1
ATOM 699 O O . GLU A 1 91 ? -16.917 15.079 3.532 1.00 70.88 91 GLU A O 1
ATOM 704 N N . ALA A 1 92 ? -16.666 13.199 4.714 1.00 65.62 92 ALA A N 1
ATOM 705 C CA . ALA A 1 92 ? -17.953 12.635 4.307 1.00 65.62 92 ALA A CA 1
ATOM 706 C C . ALA A 1 92 ? -19.145 13.484 4.785 1.00 65.62 92 ALA A C 1
ATOM 708 O O . ALA A 1 92 ? -20.179 13.519 4.121 1.00 65.62 92 ALA A O 1
ATOM 709 N N . ARG A 1 93 ? -19.000 14.181 5.919 1.00 61.47 93 ARG A N 1
ATOM 710 C CA . ARG A 1 93 ? -20.021 15.089 6.452 1.00 61.47 93 ARG A CA 1
ATOM 711 C C . ARG A 1 93 ? -20.094 16.397 5.661 1.00 61.47 93 ARG A C 1
ATOM 713 O O . ARG A 1 93 ? -21.188 16.820 5.317 1.00 61.47 9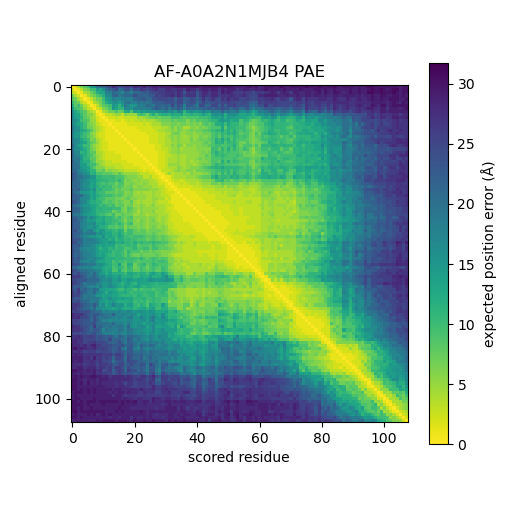3 ARG A O 1
ATOM 720 N N . VAL A 1 94 ? -18.946 16.961 5.278 1.00 58.44 94 VAL A N 1
ATOM 721 C CA . VAL A 1 94 ? -18.866 18.159 4.416 1.00 58.44 94 VAL A CA 1
ATOM 722 C C . VAL A 1 94 ? -19.527 17.918 3.051 1.00 58.44 94 VAL A C 1
ATOM 724 O O . VAL A 1 94 ? -20.224 18.791 2.539 1.00 58.44 94 VAL A O 1
ATOM 727 N N . GLY A 1 95 ? -19.375 16.719 2.478 1.00 57.41 95 GLY A N 1
ATOM 728 C CA . GLY A 1 95 ? -20.049 16.351 1.227 1.00 57.41 95 GLY A CA 1
ATOM 729 C C . GLY A 1 95 ? -21.576 16.219 1.335 1.00 57.41 95 GLY A C 1
ATOM 730 O O . GLY A 1 95 ? -22.263 16.413 0.338 1.00 57.41 95 GLY A O 1
ATOM 731 N N . HIS A 1 96 ? -22.110 15.910 2.522 1.00 54.56 96 HIS A N 1
ATOM 732 C CA . HIS A 1 96 ? -23.555 15.845 2.770 1.00 54.56 96 HIS A CA 1
ATOM 733 C C . HIS A 1 96 ? -24.146 17.244 2.979 1.00 54.56 96 HIS A C 1
ATOM 735 O O . HIS A 1 96 ? -25.143 17.587 2.350 1.00 54.56 96 HIS A O 1
ATOM 741 N N . ASP A 1 97 ? -23.477 18.080 3.778 1.00 54.56 97 ASP A N 1
ATOM 742 C CA . ASP A 1 97 ? -23.920 19.452 4.056 1.00 54.56 97 ASP A CA 1
ATOM 743 C C . ASP A 1 97 ? -23.931 20.314 2.769 1.00 54.56 97 ASP A C 1
ATOM 745 O O . ASP A 1 97 ? -24.817 21.145 2.579 1.00 54.56 97 ASP A O 1
ATOM 749 N N . SER A 1 98 ? -23.014 20.056 1.823 1.00 55.00 98 SER A N 1
ATOM 750 C CA . SER A 1 98 ? -22.983 20.727 0.511 1.00 55.00 98 SER A CA 1
ATOM 751 C C . SER A 1 98 ? -24.125 20.321 -0.435 1.00 55.00 98 SER A C 1
ATOM 753 O O . SER A 1 98 ? -24.411 21.062 -1.374 1.00 55.00 98 SER A O 1
ATOM 755 N N . LEU A 1 99 ? -24.757 19.158 -0.245 1.00 53.66 99 LEU A N 1
ATOM 756 C CA . LEU A 1 99 ? -25.920 18.740 -1.041 1.00 53.66 99 LEU A CA 1
ATOM 757 C C . LEU A 1 99 ? -27.217 19.330 -0.478 1.00 53.66 99 LEU A C 1
ATOM 759 O O . LEU A 1 99 ? -28.099 19.705 -1.249 1.00 53.66 99 LEU A O 1
ATOM 763 N N . ASP A 1 100 ? -27.303 19.464 0.846 1.00 53.69 100 ASP A N 1
ATOM 764 C CA . ASP A 1 100 ? -28.449 20.071 1.525 1.00 53.69 100 ASP A CA 1
ATOM 765 C C . ASP A 1 100 ? -28.558 21.583 1.226 1.00 53.69 100 ASP A C 1
ATOM 767 O O . ASP A 1 100 ? -29.665 22.107 1.080 1.00 53.69 100 ASP A O 1
ATOM 771 N N . GLU A 1 101 ? -27.429 22.279 1.039 1.00 54.00 101 GLU A N 1
ATOM 772 C CA . GLU A 1 101 ? -27.400 23.706 0.671 1.00 54.00 101 GLU A CA 1
ATOM 773 C C . GLU A 1 101 ? -27.860 23.948 -0.786 1.00 54.00 101 GLU A C 1
ATOM 775 O O . GLU A 1 101 ? -28.670 24.836 -1.052 1.00 54.00 101 GLU A O 1
ATOM 780 N N . VAL A 1 102 ? -27.453 23.087 -1.731 1.00 54.12 102 VAL A N 1
ATOM 781 C CA . VAL A 1 102 ? -27.834 23.185 -3.160 1.00 54.12 102 VAL A CA 1
ATOM 782 C C . VAL A 1 102 ? -29.322 22.889 -3.394 1.00 54.12 102 VAL A C 1
ATOM 784 O O . VAL A 1 102 ? -29.950 23.476 -4.283 1.00 54.12 102 VAL A O 1
ATOM 787 N N . ILE A 1 103 ? -29.911 21.989 -2.601 1.00 53.97 103 ILE A N 1
ATOM 788 C CA . ILE A 1 103 ? -31.344 21.665 -2.689 1.00 53.97 103 ILE A CA 1
ATOM 789 C C . ILE A 1 103 ? -32.203 22.838 -2.188 1.00 53.97 103 ILE A C 1
ATOM 791 O O . ILE A 1 103 ? -33.282 23.074 -2.734 1.00 53.97 103 ILE A O 1
ATOM 795 N N . ASN A 1 104 ? -31.726 23.600 -1.201 1.00 53.72 104 ASN A N 1
ATOM 796 C CA . ASN A 1 104 ? -32.478 24.713 -0.621 1.00 53.72 104 ASN A CA 1
ATOM 797 C C . ASN A 1 104 ? -32.446 25.991 -1.488 1.00 53.72 104 ASN A C 1
ATOM 799 O O . ASN A 1 104 ? -33.446 26.704 -1.542 1.00 53.72 104 ASN A O 1
ATOM 803 N N . ASP A 1 105 ? -31.362 26.236 -2.231 1.00 52.91 105 ASP A N 1
ATOM 804 C CA . ASP A 1 105 ? -31.263 27.360 -3.185 1.00 52.91 105 ASP A CA 1
ATOM 805 C C . ASP A 1 105 ? -32.070 27.143 -4.479 1.00 52.91 105 ASP A C 1
ATOM 807 O O . ASP A 1 105 ? -32.387 28.093 -5.189 1.00 52.91 105 ASP A O 1
ATOM 811 N N . SER A 1 106 ? -32.449 25.899 -4.789 1.00 52.22 106 SER A N 1
ATOM 812 C CA . SER A 1 106 ? -33.284 25.575 -5.960 1.00 52.22 106 SER A CA 1
ATOM 813 C C . SER A 1 106 ? -34.792 25.760 -5.708 1.00 52.22 106 SER A C 1
ATOM 815 O O . SER A 1 106 ? -35.601 25.478 -6.594 1.00 52.22 106 SER A O 1
ATOM 817 N N . LEU A 1 107 ? -35.178 26.184 -4.498 1.00 53.34 107 LEU A N 1
ATOM 818 C CA . LEU A 1 107 ? -36.568 26.348 -4.050 1.00 53.34 107 LEU A CA 1
ATOM 819 C C . LEU A 1 107 ? -36.957 27.807 -3.723 1.00 53.34 107 LEU A C 1
ATOM 821 O O . LEU A 1 107 ? -38.040 28.026 -3.173 1.00 53.34 107 LEU A O 1
ATOM 825 N N . GLN A 1 108 ? -36.128 28.794 -4.085 1.00 46.97 108 GLN A N 1
ATOM 826 C CA . GLN A 1 108 ? -36.498 30.220 -4.098 1.00 46.97 108 GLN A CA 1
ATOM 827 C C . GLN A 1 108 ? -36.735 30.727 -5.522 1.00 46.97 108 GLN A C 1
ATOM 829 O O . GLN A 1 108 ? -37.646 31.573 -5.679 1.00 46.97 108 GLN A O 1
#

Organism: NCBI:txid588596

Radius of gyration: 21.2 Å; Cα contacts (8 Å, |Δi|>4): 38; chains: 1; bounding box: 50×48×62 Å

Solvent-accessible surface area (backbone atoms only — not comparable to full-atom values): 6478 Å² total; per-residue (Å²): 138,83,83,78,85,68,74,94,63,79,82,79,49,73,66,55,54,52,47,52,55,52,51,54,44,43,72,78,35,75,85,67,48,79,62,55,53,54,24,51,54,45,50,52,41,46,75,73,66,47,51,70,68,58,48,37,61,75,64,70,49,94,41,70,67,57,44,51,65,62,29,55,51,42,40,52,53,50,35,63,75,65,46,43,64,60,51,51,54,50,54,58,47,54,60,48,55,58,52,58,52,57,60,57,67,75,74,118

Sequence (108 aa):
MTRSFKEPHSPASMDTIAGWIKSILKISSPGSTAKDMRVLAAFFAQNAGAGLETVLALGNWSSNSVYHRFYQRGIKLMLERNQVSSLILSEARVGHDSLDEVINDSLQ

Mean predicted aligned error: 14.32 Å

pLDDT: mean 71.65, std 10.5, range [43.38, 90.25]

Secondary structure (DSSP, 8-state):
-------SSPPPPHHHHHHHHHHHHHHH-TT--HHHHHHHHHHHHHHTT--HHHHHHHHT-S-HHHHIIIIIHHHHHHHHHTTHHHHHHHHHHHHHHHHHHHHHHTT-